Protein AF-A0A2E8L824-F1 (afdb_monomer_lite)

Sequence (181 aa):
MPVGLGAKRPRLTRRVSRRPQPTGRTGPGRCVSPRRFTRRSLDVGRTSCRLTPSHGRHGNGDVHGTSDRHDGLQMVHHRDVQGGNARAAVFGVSDGLVSNVALMLGIAGASTDGSLVRLAGVSGLLAGAISMAAGEWVSVRAQNELIERELEMERRSLAENSEAETRELAAIFRDCGLDPE

Foldseek 3Di:
DYDDDDDDDDDDDDDDDDDDDDDDDDDDDDDPDDDDDDDDDPDDDPDDDDDDDDDDDDDDDDDDDDDDPPPPPPPPPPPPPVVVVVVVVVVLVVCLVVVLVVVLVVVVVVDVDPVVSVVRSVVSSVVSVVVVVVVVVVVVVVVVVVVVVVVVVVVVCCVVDVPVVVVVVVVVVVVVPDDPD

Secondary structure (DSSP, 8-state):
-----------------PPPP-----------------------------------------------------------THHHHHHHHHHHHHHHHHHHHHHHHHHHHH---HHHHHHHHHHHHHHHHHHHHHHHHHHHHHHHHHHHHHHHHHHHHHHH-HHHHHHHHHHHHHHTT----

pLDDT: mean 71.8, std 22.43, range [34.28, 97.12]

Structure (mmCIF, N/CA/C/O backbone):
data_AF-A0A2E8L824-F1
#
_entry.id   AF-A0A2E8L824-F1
#
loop_
_atom_site.group_PDB
_atom_site.id
_atom_site.type_symbol
_atom_site.label_atom_id
_atom_site.label_alt_id
_atom_site.label_comp_id
_atom_site.label_asym_id
_atom_site.label_entity_id
_atom_site.label_seq_id
_atom_site.pdbx_PDB_ins_code
_atom_site.Cartn_x
_atom_site.Cartn_y
_atom_site.Cartn_z
_atom_site.occupancy
_atom_site.B_iso_or_equiv
_atom_site.auth_seq_id
_atom_site.auth_comp_id
_atom_site.auth_asym_id
_atom_site.auth_atom_id
_atom_site.pdbx_PDB_model_num
ATOM 1 N N . MET A 1 1 ? 44.640 45.282 44.582 1.00 34.56 1 MET A N 1
ATOM 2 C CA . MET A 1 1 ? 45.281 44.552 43.464 1.00 34.56 1 MET A CA 1
ATOM 3 C C . MET A 1 1 ? 44.858 43.084 43.565 1.00 34.56 1 MET A C 1
ATOM 5 O O . MET A 1 1 ? 44.864 42.606 44.689 1.00 34.56 1 MET A O 1
ATOM 9 N N . PRO A 1 2 ? 44.500 42.368 42.483 1.00 53.59 2 PRO A N 1
ATOM 10 C CA . PRO A 1 2 ? 43.280 42.533 41.676 1.00 53.59 2 PRO A CA 1
ATOM 11 C C . PRO A 1 2 ? 42.470 41.214 41.468 1.00 53.59 2 PRO A C 1
ATOM 13 O O . PRO A 1 2 ? 42.927 40.150 41.854 1.00 53.59 2 PRO A O 1
ATOM 16 N N . VAL A 1 3 ? 41.310 41.354 40.787 1.00 48.75 3 VAL A N 1
ATOM 17 C CA . VAL A 1 3 ? 40.515 40.400 39.947 1.00 48.75 3 VAL A CA 1
ATOM 18 C C . VAL A 1 3 ? 39.961 39.090 40.555 1.00 48.75 3 VAL A C 1
ATOM 20 O O . VAL A 1 3 ? 40.669 38.362 41.221 1.00 48.75 3 VAL A O 1
ATOM 23 N N . GLY A 1 4 ? 38.706 38.659 40.349 1.00 43.88 4 GLY A N 1
ATOM 24 C CA . 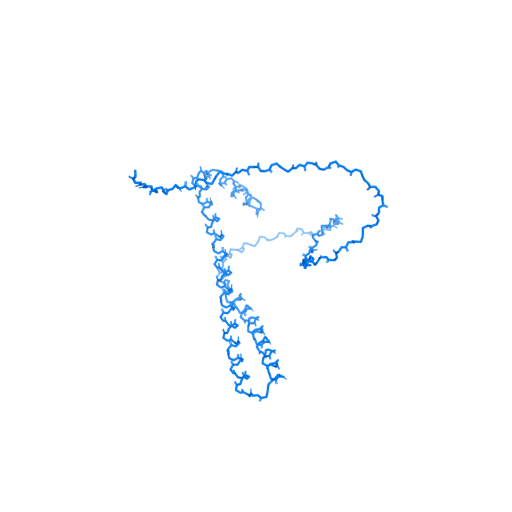GLY A 1 4 ? 37.660 39.021 39.375 1.00 43.88 4 GLY A CA 1
ATOM 25 C C . GLY A 1 4 ? 37.210 37.791 38.550 1.00 43.88 4 GLY A C 1
ATOM 26 O O . GLY A 1 4 ? 38.059 36.995 38.179 1.00 43.88 4 GLY A O 1
ATOM 27 N N . LEU A 1 5 ? 35.907 37.716 38.213 1.00 50.75 5 LEU A N 1
ATOM 28 C CA . LEU A 1 5 ? 35.133 36.707 37.429 1.00 50.75 5 LEU A CA 1
ATOM 29 C C . LEU A 1 5 ? 34.435 35.604 38.264 1.00 50.75 5 LEU A C 1
ATOM 31 O O . LEU A 1 5 ? 35.086 34.773 38.870 1.00 50.75 5 LEU A O 1
ATOM 35 N N . GLY A 1 6 ? 33.104 35.468 38.338 1.00 46.31 6 GLY A N 1
ATOM 36 C CA . GLY A 1 6 ? 32.001 36.128 37.631 1.00 46.31 6 GLY A CA 1
ATOM 37 C C . GLY A 1 6 ? 31.456 35.304 36.456 1.00 46.31 6 GLY A C 1
ATOM 38 O O . GLY A 1 6 ? 31.738 35.635 35.313 1.00 46.31 6 GLY A O 1
ATOM 39 N N . ALA A 1 7 ? 30.624 34.285 36.716 1.00 48.38 7 ALA A N 1
ATOM 40 C CA . ALA A 1 7 ? 29.827 33.602 35.685 1.00 48.38 7 ALA A CA 1
ATOM 41 C C . ALA A 1 7 ? 28.336 33.597 36.072 1.00 48.38 7 ALA A C 1
ATOM 43 O O . ALA A 1 7 ? 27.853 32.794 36.870 1.00 48.38 7 ALA A O 1
ATOM 44 N N . LYS A 1 8 ? 27.619 34.576 35.517 1.00 47.34 8 LYS A N 1
ATOM 45 C CA . LYS A 1 8 ? 26.203 34.892 35.728 1.00 47.34 8 LYS A CA 1
ATOM 46 C C . LYS A 1 8 ? 25.354 34.078 34.739 1.00 47.34 8 LYS A C 1
ATOM 48 O O . LYS A 1 8 ? 25.540 34.201 33.533 1.00 47.34 8 LYS A O 1
ATOM 53 N N . ARG A 1 9 ? 24.398 33.280 35.229 1.00 53.75 9 ARG A N 1
ATOM 54 C CA . ARG A 1 9 ? 23.392 32.587 34.396 1.00 53.75 9 ARG A CA 1
ATOM 55 C C . ARG A 1 9 ? 22.387 33.604 33.821 1.00 53.75 9 ARG A C 1
ATOM 57 O O . ARG A 1 9 ? 21.804 34.347 34.615 1.00 53.75 9 ARG A O 1
ATOM 64 N N . PRO A 1 10 ? 22.116 33.650 32.505 1.00 50.88 10 PRO A N 1
ATOM 65 C CA . PRO A 1 10 ? 21.076 34.526 31.979 1.00 50.88 10 PRO A CA 1
ATOM 66 C C . PRO A 1 10 ? 19.689 33.868 32.071 1.00 50.88 10 PRO A C 1
ATOM 68 O O . PRO A 1 10 ? 19.401 32.874 31.409 1.00 50.88 10 PRO A O 1
ATOM 71 N N . ARG A 1 11 ? 18.810 34.462 32.891 1.00 53.50 11 ARG A N 1
ATOM 72 C CA . ARG A 1 11 ? 17.350 34.291 32.820 1.00 53.50 11 ARG A CA 1
ATOM 73 C C . ARG A 1 11 ? 16.834 35.080 31.614 1.00 53.50 11 ARG A C 1
ATOM 75 O O . ARG A 1 11 ? 16.978 36.300 31.580 1.00 53.50 11 ARG A O 1
ATOM 82 N N . LEU A 1 12 ? 16.217 34.399 30.652 1.00 56.59 12 LEU A N 1
ATOM 83 C CA . LEU A 1 12 ? 15.549 35.026 29.513 1.00 56.59 12 LEU A CA 1
ATOM 84 C C . LEU A 1 12 ? 14.178 35.562 29.965 1.00 56.59 12 LEU A C 1
ATOM 86 O O . LEU A 1 12 ? 13.212 34.812 30.091 1.00 56.59 12 LEU A O 1
ATOM 90 N N . THR A 1 13 ? 14.085 36.861 30.245 1.00 54.34 13 THR A N 1
ATOM 91 C CA . THR A 1 13 ? 12.806 37.553 30.439 1.00 54.34 13 THR A CA 1
ATOM 92 C C . THR A 1 13 ? 12.290 38.036 29.083 1.00 54.34 13 THR A C 1
ATOM 94 O O . THR A 1 13 ? 12.941 38.784 28.355 1.00 54.34 13 THR A O 1
ATOM 97 N N . ARG A 1 14 ? 11.102 37.561 28.709 1.00 47.31 14 ARG A N 1
ATOM 98 C CA . ARG A 1 14 ? 10.435 37.850 27.437 1.00 47.31 14 ARG A CA 1
ATOM 99 C C . ARG A 1 14 ? 9.880 39.282 27.468 1.00 47.31 14 ARG A C 1
ATOM 101 O O . ARG A 1 14 ? 8.844 39.544 28.068 1.00 47.31 14 ARG A O 1
ATOM 108 N N . ARG A 1 15 ? 10.598 40.225 26.850 1.00 52.12 15 ARG A N 1
ATOM 109 C CA . ARG A 1 15 ? 10.203 41.638 26.707 1.00 52.12 15 ARG A CA 1
ATOM 110 C C . ARG A 1 15 ? 9.135 41.768 25.611 1.00 52.12 15 ARG A C 1
ATOM 112 O O . ARG A 1 15 ? 9.411 41.513 24.442 1.00 52.12 15 ARG A O 1
ATOM 119 N N . VAL A 1 16 ? 7.923 42.175 25.984 1.00 60.69 16 VAL A N 1
ATOM 120 C CA . VAL A 1 16 ? 6.844 42.541 25.051 1.00 60.69 16 VAL A CA 1
ATOM 121 C C . VAL A 1 16 ? 7.199 43.883 24.402 1.00 60.69 16 VAL A C 1
ATOM 123 O O . VAL A 1 16 ? 7.197 44.923 25.057 1.00 60.69 16 VAL A O 1
ATOM 126 N N . SER A 1 17 ? 7.550 43.858 23.116 1.00 50.62 17 SER A N 1
ATOM 127 C CA . SER A 1 17 ? 7.817 45.054 22.311 1.00 50.62 17 SER A CA 1
ATOM 128 C C . SER A 1 17 ? 6.503 45.588 21.733 1.00 50.62 17 SER A C 1
ATOM 130 O O . SER A 1 17 ? 5.901 44.974 20.854 1.00 50.62 17 SER A O 1
ATOM 132 N N . ARG A 1 18 ? 6.054 46.737 22.250 1.00 53.62 18 ARG A N 1
ATOM 133 C CA . ARG A 1 18 ? 5.015 47.575 21.637 1.00 53.62 18 ARG A CA 1
ATOM 134 C C . ARG A 1 18 ? 5.578 48.178 20.344 1.00 53.62 18 ARG A C 1
ATOM 136 O O . ARG A 1 18 ? 6.612 48.842 20.398 1.00 53.62 18 ARG A O 1
ATOM 143 N N . ARG A 1 19 ? 4.914 47.971 19.202 1.00 52.28 19 ARG A N 1
ATOM 144 C CA . ARG A 1 19 ? 5.202 48.713 17.960 1.00 52.28 19 ARG A CA 1
ATOM 145 C C . ARG A 1 19 ? 4.317 49.968 17.857 1.00 52.28 19 ARG A C 1
ATOM 147 O O . ARG A 1 19 ? 3.179 49.926 18.321 1.00 52.28 19 ARG A O 1
ATOM 154 N N . PRO A 1 20 ? 4.835 51.068 17.279 1.00 47.94 20 PRO A N 1
ATOM 155 C CA . PRO A 1 20 ? 4.151 52.357 17.196 1.00 47.94 20 PRO A CA 1
ATOM 156 C C . PRO A 1 20 ? 3.160 52.412 16.021 1.00 47.94 20 PRO A C 1
ATOM 158 O O . PRO A 1 20 ? 3.363 51.750 15.003 1.00 47.94 20 PRO A O 1
ATOM 161 N N . GLN A 1 21 ? 2.104 53.221 16.156 1.00 57.59 21 GLN A N 1
ATOM 162 C CA . GLN A 1 21 ? 1.203 53.571 15.052 1.00 57.59 21 GLN A CA 1
ATOM 163 C C . GLN A 1 21 ? 1.836 54.644 14.148 1.00 57.59 21 GLN A C 1
ATOM 165 O O . GLN A 1 21 ? 2.317 55.647 14.679 1.00 57.59 21 GLN A O 1
ATOM 170 N N . PRO A 1 22 ? 1.795 54.502 12.811 1.00 51.00 22 PRO A N 1
ATOM 171 C CA . PRO A 1 22 ? 2.109 55.591 11.898 1.00 51.00 22 PRO A CA 1
ATOM 172 C C . PRO A 1 22 ? 0.847 56.374 11.505 1.00 51.00 22 PRO A C 1
ATOM 174 O O . PRO A 1 22 ? -0.055 55.867 10.841 1.00 51.00 22 PRO A O 1
ATOM 177 N N . THR A 1 23 ? 0.817 57.642 11.903 1.00 53.28 23 THR A N 1
ATOM 178 C CA . THR A 1 23 ? -0.005 58.702 11.316 1.00 53.28 23 THR A CA 1
ATOM 179 C C . THR A 1 23 ? 0.616 59.136 9.981 1.00 53.28 23 THR A C 1
ATOM 181 O O . THR A 1 23 ? 1.824 59.342 9.899 1.00 53.28 23 THR A O 1
ATOM 184 N N . GLY A 1 24 ? -0.180 59.286 8.916 1.00 43.31 24 GLY A N 1
ATOM 185 C CA . GLY A 1 24 ? 0.341 59.803 7.644 1.00 43.31 24 GLY A CA 1
ATOM 186 C C . GLY A 1 24 ? -0.619 59.705 6.459 1.00 43.31 24 GLY A C 1
ATOM 187 O O . GLY A 1 24 ? -0.737 58.661 5.831 1.00 43.31 24 GLY A O 1
ATOM 188 N N . ARG A 1 25 ? -1.280 60.825 6.150 1.00 52.88 25 ARG A N 1
ATOM 189 C CA . ARG A 1 25 ? -1.996 61.134 4.897 1.00 52.88 25 ARG A CA 1
ATOM 190 C C . ARG A 1 25 ? -1.011 61.229 3.719 1.00 52.88 25 ARG A C 1
ATOM 192 O O . ARG A 1 25 ? -0.102 62.039 3.836 1.00 52.88 25 ARG A O 1
ATOM 199 N N . THR A 1 26 ? -1.288 60.581 2.577 1.00 47.06 26 THR A N 1
ATOM 200 C CA . THR A 1 26 ? -0.891 61.041 1.218 1.00 47.06 26 THR A CA 1
ATOM 201 C C . THR A 1 26 ? -1.554 60.223 0.083 1.00 47.06 26 THR A C 1
ATOM 203 O O . THR A 1 26 ? -1.344 59.024 -0.012 1.00 47.06 26 THR A O 1
ATOM 206 N N . GLY A 1 27 ? -2.318 60.914 -0.784 1.00 51.28 27 GLY A N 1
ATOM 207 C CA . GLY A 1 27 ? -2.376 60.805 -2.264 1.00 51.28 27 GLY A CA 1
ATOM 208 C C . GLY A 1 27 ? -2.787 59.501 -2.998 1.00 51.28 27 GLY A C 1
ATOM 209 O O . GLY A 1 27 ? -2.280 58.429 -2.686 1.00 51.28 27 GLY A O 1
ATOM 210 N N . PRO A 1 28 ? -3.603 59.572 -4.079 1.00 53.03 28 PRO A N 1
ATOM 211 C CA . PRO A 1 28 ? -3.907 58.426 -4.936 1.00 53.03 28 PRO A CA 1
ATOM 212 C C . PRO A 1 28 ? -2.817 58.268 -6.012 1.00 53.03 28 PRO A C 1
ATOM 214 O O . PRO A 1 28 ? -2.881 58.856 -7.089 1.00 53.03 28 PRO A O 1
ATOM 217 N N . GLY A 1 29 ? -1.783 57.488 -5.704 1.00 44.75 29 GLY A N 1
ATOM 218 C CA . GLY A 1 29 ? -0.695 57.144 -6.621 1.00 44.75 29 GLY A CA 1
ATOM 219 C C . GLY A 1 29 ? -0.661 55.641 -6.882 1.00 44.75 29 GLY A C 1
ATOM 220 O O . GLY A 1 29 ? -0.668 54.841 -5.955 1.00 44.75 29 GLY A O 1
ATOM 221 N N . ARG A 1 30 ? -0.655 55.264 -8.160 1.00 48.94 30 ARG A N 1
ATOM 222 C CA . ARG A 1 30 ? -0.672 53.889 -8.680 1.00 48.94 30 ARG A CA 1
ATOM 223 C C . ARG A 1 30 ? 0.416 53.018 -8.029 1.00 48.94 30 ARG A C 1
ATOM 225 O O . ARG A 1 30 ? 1.600 53.298 -8.183 1.00 48.94 30 ARG A O 1
ATOM 232 N N . CYS A 1 31 ? 0.019 51.922 -7.382 1.00 38.78 31 CYS A N 1
ATOM 233 C CA . CYS A 1 31 ? 0.945 50.891 -6.910 1.00 38.78 31 CYS A CA 1
ATOM 234 C C . CYS A 1 31 ? 1.174 49.838 -8.000 1.00 38.78 31 CYS A C 1
ATOM 236 O O . CYS A 1 31 ? 0.314 49.000 -8.269 1.00 38.78 31 CYS A O 1
ATOM 238 N N . VAL A 1 32 ? 2.366 49.869 -8.593 1.00 53.44 32 VAL A N 1
ATOM 239 C CA . VAL A 1 32 ? 2.970 48.731 -9.292 1.00 53.44 32 VAL A CA 1
ATOM 240 C C . VAL A 1 32 ? 3.373 47.713 -8.225 1.00 53.44 32 VAL A C 1
ATOM 242 O O . VAL A 1 32 ? 4.255 47.976 -7.410 1.00 53.44 32 VAL A O 1
ATOM 245 N N . SER A 1 33 ? 2.697 46.567 -8.182 1.00 47.34 33 SER A N 1
ATOM 246 C CA . SER A 1 33 ? 3.001 45.493 -7.238 1.00 47.34 33 SER A CA 1
ATOM 247 C C . SER A 1 33 ? 4.183 44.637 -7.731 1.00 47.34 33 SER A C 1
ATOM 249 O O . SER A 1 33 ? 4.186 44.170 -8.873 1.00 47.34 33 SER A O 1
ATOM 251 N N . PRO A 1 34 ? 5.200 44.392 -6.885 1.00 46.22 34 PRO A N 1
ATOM 252 C CA . PRO A 1 34 ? 6.291 43.482 -7.199 1.00 46.22 34 PRO A CA 1
ATOM 253 C C . PRO A 1 34 ? 5.794 42.032 -7.140 1.00 46.22 34 PRO A C 1
ATOM 255 O O . PRO A 1 34 ? 5.261 41.579 -6.126 1.00 46.22 34 PRO A O 1
ATOM 258 N N . ARG A 1 35 ? 5.992 41.293 -8.238 1.00 47.78 35 ARG A N 1
ATOM 259 C CA . ARG A 1 35 ? 5.744 39.849 -8.330 1.00 47.78 35 ARG A CA 1
ATOM 260 C C . ARG A 1 35 ? 6.536 39.126 -7.237 1.00 47.78 35 ARG A C 1
ATOM 262 O O . ARG A 1 35 ? 7.763 39.075 -7.291 1.00 47.78 35 ARG A O 1
ATOM 269 N N . ARG A 1 36 ? 5.835 38.539 -6.266 1.00 44.84 36 ARG A N 1
ATOM 270 C CA . ARG A 1 36 ? 6.398 37.568 -5.326 1.00 44.84 36 ARG A CA 1
ATOM 271 C C . ARG A 1 36 ? 5.589 36.279 -5.399 1.00 44.84 36 ARG A C 1
ATOM 273 O O . ARG A 1 36 ? 4.384 36.259 -5.186 1.00 44.84 36 ARG A O 1
ATOM 280 N N . PHE A 1 37 ? 6.323 35.241 -5.767 1.00 48.62 37 PHE A N 1
ATOM 281 C CA . PHE A 1 37 ? 5.961 33.845 -5.940 1.00 48.62 37 PHE A CA 1
ATOM 282 C C . PHE A 1 37 ? 5.325 33.300 -4.650 1.00 48.62 37 PHE A C 1
ATOM 284 O O . PHE A 1 37 ? 6.026 33.025 -3.677 1.00 48.62 37 PHE A O 1
ATOM 291 N N . THR A 1 38 ? 4.000 33.169 -4.614 1.00 48.44 38 THR A N 1
ATOM 292 C CA . THR A 1 38 ? 3.307 32.393 -3.583 1.00 48.44 38 THR A CA 1
ATOM 293 C C . THR A 1 38 ? 2.922 31.039 -4.161 1.00 48.44 38 THR A C 1
ATOM 295 O O . THR A 1 38 ? 2.362 30.930 -5.251 1.00 48.44 38 THR A O 1
ATOM 298 N N . ARG A 1 39 ? 3.308 29.998 -3.415 1.00 43.25 39 ARG A N 1
ATOM 299 C CA . ARG A 1 39 ? 2.959 28.589 -3.600 1.00 43.25 39 ARG A CA 1
ATOM 300 C C . ARG A 1 39 ? 1.516 28.439 -4.077 1.00 43.25 39 ARG A C 1
ATOM 302 O O . ARG A 1 39 ? 0.575 28.752 -3.353 1.00 43.25 39 ARG A O 1
ATOM 309 N N . ARG A 1 40 ? 1.375 27.905 -5.285 1.00 43.78 40 ARG A N 1
ATOM 310 C CA . ARG A 1 40 ? 0.126 27.388 -5.828 1.00 43.78 40 ARG A CA 1
ATOM 311 C C . ARG A 1 40 ? -0.200 26.089 -5.092 1.00 43.78 40 ARG A C 1
ATOM 313 O O . ARG A 1 40 ? 0.361 25.044 -5.404 1.00 43.78 40 ARG A O 1
ATOM 320 N N . SER A 1 41 ? -1.068 26.190 -4.092 1.00 41.19 41 SER A N 1
ATOM 321 C CA . SER A 1 41 ? -1.845 25.064 -3.582 1.00 41.19 41 SER A CA 1
ATOM 322 C C . SER A 1 41 ? -2.657 24.487 -4.741 1.00 41.19 41 SER A C 1
ATOM 324 O O . SER A 1 41 ? -3.474 25.192 -5.334 1.00 41.19 41 SER A O 1
ATOM 326 N N . LEU A 1 42 ? -2.397 23.233 -5.101 1.00 54.03 42 LEU A N 1
ATOM 327 C CA . LEU A 1 42 ? -3.308 22.446 -5.923 1.00 54.03 42 LEU A CA 1
ATOM 328 C C . LEU A 1 42 ? -4.304 21.790 -4.969 1.00 54.03 42 LEU A C 1
ATOM 330 O O . LEU A 1 42 ? -4.029 20.762 -4.362 1.00 54.03 42 LEU A O 1
ATOM 334 N N . ASP A 1 43 ? -5.422 22.488 -4.809 1.00 42.50 43 ASP A N 1
ATOM 335 C CA . ASP A 1 43 ? -6.676 22.013 -4.243 1.00 42.50 43 ASP A CA 1
ATOM 336 C C . ASP A 1 43 ? -7.389 21.216 -5.350 1.00 42.50 43 ASP A C 1
ATOM 338 O O . ASP A 1 43 ? -7.811 21.777 -6.366 1.00 42.50 43 ASP A O 1
ATOM 342 N N . VAL A 1 44 ? -7.414 19.890 -5.215 1.00 49.28 44 VAL A N 1
ATOM 343 C CA . VAL A 1 44 ? -8.124 18.963 -6.104 1.00 49.28 44 VAL A CA 1
ATOM 344 C C . VAL A 1 44 ? -9.025 18.112 -5.221 1.00 49.28 44 VAL A C 1
ATOM 346 O O . VAL A 1 44 ? -8.530 17.330 -4.416 1.00 49.28 44 VAL A O 1
ATOM 349 N N . GLY A 1 45 ? -10.343 18.239 -5.406 1.00 40.00 45 GLY A N 1
ATOM 350 C CA . GLY A 1 45 ? -11.285 17.189 -5.002 1.00 40.00 45 GLY A CA 1
ATOM 351 C C . GLY A 1 45 ? -12.433 17.577 -4.072 1.00 40.00 45 GLY A C 1
ATOM 352 O O . GLY A 1 45 ? -12.830 16.772 -3.240 1.00 40.00 45 GLY A O 1
ATOM 353 N N . ARG A 1 46 ? -13.022 18.769 -4.216 1.00 47.72 46 ARG A N 1
ATOM 354 C CA . ARG A 1 46 ? -14.324 19.104 -3.615 1.00 47.72 46 ARG A CA 1
ATOM 355 C C . ARG A 1 46 ? -15.467 18.532 -4.470 1.00 47.72 46 ARG A C 1
ATOM 357 O O . ARG A 1 46 ? -16.104 19.264 -5.226 1.00 47.72 46 ARG A O 1
ATOM 364 N N . THR A 1 47 ? -15.739 17.232 -4.375 1.00 48.28 47 THR A N 1
ATOM 365 C CA . THR A 1 47 ? -16.923 16.610 -4.997 1.00 48.28 47 THR A CA 1
ATOM 366 C C . THR A 1 47 ? -18.121 16.680 -4.051 1.00 48.28 47 THR A C 1
ATOM 368 O O . THR A 1 47 ? -18.314 15.869 -3.157 1.00 48.28 47 THR A O 1
ATOM 371 N N . SER A 1 48 ? -18.896 17.739 -4.275 1.00 46.12 48 SER A N 1
ATOM 372 C CA . SER A 1 48 ? -20.272 18.021 -3.858 1.00 46.12 48 SER A CA 1
ATOM 373 C C . SER A 1 48 ? -21.124 16.812 -3.427 1.00 46.12 48 SER A C 1
ATOM 375 O O . SER A 1 48 ? -21.620 16.070 -4.274 1.00 46.12 48 SER A O 1
ATOM 377 N N . CYS A 1 49 ? -21.463 16.744 -2.136 1.00 40.22 49 CYS A N 1
ATOM 378 C CA . CYS A 1 49 ? -22.724 16.158 -1.675 1.00 40.22 49 CYS A CA 1
ATOM 379 C C . CYS A 1 49 ? -23.876 16.924 -2.337 1.00 40.22 49 CYS A C 1
ATOM 381 O O . CYS A 1 49 ? -24.025 18.128 -2.122 1.00 40.22 49 CYS A O 1
ATOM 383 N N . ARG A 1 50 ? -24.663 16.259 -3.183 1.00 50.62 50 ARG A N 1
ATOM 384 C CA . ARG A 1 50 ? -25.870 16.835 -3.781 1.00 50.62 50 ARG A CA 1
ATOM 385 C C . ARG A 1 50 ? -27.066 16.033 -3.274 1.00 50.62 50 ARG A C 1
ATOM 387 O O . ARG A 1 50 ? -27.373 14.966 -3.785 1.00 50.62 50 ARG A O 1
ATOM 394 N N . LEU A 1 51 ? -27.679 16.552 -2.212 1.00 46.69 51 LEU A N 1
ATOM 395 C CA . LEU A 1 51 ? -28.993 16.151 -1.718 1.00 46.69 51 LEU A CA 1
ATOM 396 C C . LEU A 1 51 ? -30.052 16.572 -2.747 1.00 46.69 51 LEU A C 1
ATOM 398 O O . LEU A 1 51 ? -30.150 17.753 -3.081 1.00 46.69 51 LEU A O 1
ATOM 402 N N . THR A 1 52 ? -30.854 15.625 -3.223 1.00 46.00 52 THR A N 1
ATOM 403 C CA . THR A 1 52 ? -32.103 15.889 -3.952 1.00 46.00 52 THR A CA 1
ATOM 404 C C . THR A 1 52 ? -33.231 15.096 -3.297 1.00 46.00 52 THR A C 1
ATOM 406 O O . THR A 1 52 ? -33.194 13.867 -3.358 1.00 46.00 52 THR A O 1
ATOM 409 N N . PRO A 1 53 ? -34.239 15.743 -2.687 1.00 46.50 53 PRO A N 1
ATOM 410 C CA . PRO A 1 53 ? -35.460 15.069 -2.279 1.00 46.50 53 PRO A CA 1
ATOM 411 C C . PRO A 1 53 ? -36.504 15.194 -3.397 1.00 46.50 53 PRO A C 1
ATOM 413 O O . PRO A 1 53 ? -36.808 16.298 -3.848 1.00 46.50 53 PRO A O 1
ATOM 416 N N . SER A 1 54 ? -37.098 14.082 -3.828 1.00 47.12 54 SER A N 1
ATOM 417 C CA . SER A 1 54 ? -38.343 14.118 -4.602 1.00 47.12 54 SER A CA 1
ATOM 418 C C . SER A 1 54 ? -39.295 13.023 -4.132 1.00 47.12 54 SER A C 1
ATOM 420 O O . SER A 1 54 ? -39.050 11.834 -4.320 1.00 47.12 54 SER A O 1
ATOM 422 N N . HIS A 1 55 ? -40.374 13.471 -3.496 1.00 45.81 55 HIS A N 1
ATOM 423 C CA . HIS A 1 55 ? -41.554 12.711 -3.109 1.00 45.81 55 HIS A CA 1
ATOM 424 C C . HIS A 1 55 ? -42.273 12.056 -4.304 1.00 45.81 55 HIS A C 1
ATOM 426 O O . HIS A 1 55 ? -42.522 12.716 -5.310 1.00 45.81 55 HIS A O 1
ATOM 432 N N . GLY A 1 56 ? -42.757 10.826 -4.085 1.00 34.41 56 GLY A N 1
ATOM 433 C CA . GLY A 1 56 ? -44.111 10.412 -4.471 1.00 34.41 56 GLY A CA 1
ATOM 434 C C . GLY A 1 56 ? -44.267 9.509 -5.699 1.00 34.41 56 GLY A C 1
ATOM 435 O O . GLY A 1 56 ? -44.317 10.001 -6.822 1.00 34.41 56 GLY A O 1
ATOM 436 N N . ARG A 1 57 ? -44.567 8.220 -5.466 1.00 40.12 57 ARG A N 1
ATOM 437 C CA . ARG A 1 57 ? -45.785 7.591 -6.018 1.00 40.12 57 ARG A CA 1
ATOM 438 C C . ARG A 1 57 ? -46.116 6.233 -5.388 1.00 40.12 57 ARG A C 1
ATOM 440 O O . ARG A 1 57 ? -45.281 5.344 -5.304 1.00 40.12 57 ARG A O 1
ATOM 447 N N . HIS A 1 58 ? -47.388 6.133 -5.009 1.00 38.09 58 HIS A N 1
ATOM 448 C CA . HIS A 1 58 ? -48.160 4.941 -4.670 1.00 38.09 58 HIS A CA 1
ATOM 449 C C . HIS A 1 58 ? -48.084 3.842 -5.743 1.00 38.09 58 HIS A C 1
ATOM 451 O O . HIS A 1 58 ? -48.198 4.137 -6.934 1.00 38.09 58 HIS A O 1
ATOM 457 N N . GLY A 1 59 ? -48.051 2.586 -5.293 1.00 34.28 59 GLY A N 1
ATOM 458 C CA . GLY A 1 59 ? -48.314 1.389 -6.091 1.00 34.28 59 GLY A CA 1
ATOM 459 C C . GLY A 1 59 ? -48.612 0.200 -5.177 1.00 34.28 59 GLY A C 1
ATOM 460 O O . GLY A 1 59 ? -47.719 -0.307 -4.517 1.00 34.28 59 GLY A O 1
ATOM 461 N N . ASN A 1 60 ? -49.891 -0.153 -5.107 1.00 37.53 60 ASN A N 1
ATOM 462 C CA . ASN A 1 60 ? -50.513 -1.240 -4.350 1.00 37.53 60 ASN A CA 1
ATOM 463 C C . ASN A 1 60 ? -50.096 -2.621 -4.902 1.00 37.53 60 ASN A C 1
ATOM 465 O O . ASN A 1 60 ? -49.956 -2.743 -6.119 1.00 37.53 60 ASN A O 1
ATOM 469 N N . GLY A 1 61 ? -49.959 -3.645 -4.054 1.00 35.19 61 GLY A N 1
ATOM 470 C CA . GLY A 1 61 ? -49.691 -5.014 -4.513 1.00 35.19 61 GLY A CA 1
ATOM 471 C C . GLY A 1 61 ? -49.320 -5.999 -3.404 1.00 35.19 61 GLY A C 1
ATOM 472 O O . GLY A 1 61 ? -48.150 -6.174 -3.096 1.00 35.19 61 GLY A O 1
ATOM 473 N N . ASP A 1 62 ? -50.357 -6.629 -2.857 1.00 40.03 62 ASP A N 1
ATOM 474 C CA . ASP A 1 62 ? -50.437 -8.038 -2.457 1.00 40.03 62 ASP A CA 1
ATOM 475 C C . ASP A 1 62 ? -49.589 -8.571 -1.290 1.00 40.03 62 ASP A C 1
ATOM 477 O O . ASP A 1 62 ? -48.429 -8.966 -1.388 1.00 40.03 62 ASP A O 1
ATOM 481 N N . VAL A 1 63 ? -50.308 -8.706 -0.175 1.00 44.84 63 VAL A N 1
ATOM 482 C CA . VAL A 1 63 ? -50.034 -9.602 0.943 1.00 44.84 63 VAL A CA 1
ATOM 483 C C . VAL A 1 63 ? -50.150 -11.052 0.461 1.00 44.84 63 VAL A C 1
ATOM 485 O O . VAL A 1 63 ? -51.239 -11.521 0.128 1.00 44.84 63 VAL A O 1
ATOM 488 N N . HIS A 1 64 ? -49.040 -11.786 0.496 1.00 41.75 64 HIS A N 1
ATOM 489 C CA . HIS A 1 64 ? -49.05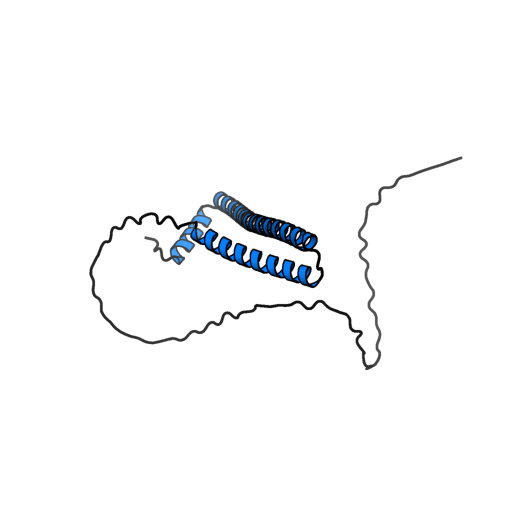5 -13.243 0.584 1.00 41.75 64 HIS A CA 1
ATOM 490 C C . HIS A 1 64 ? -48.130 -13.669 1.717 1.00 41.75 64 HIS A C 1
ATOM 492 O O . HIS A 1 64 ? -46.912 -13.510 1.653 1.00 41.75 64 HIS A O 1
ATOM 498 N N . GLY A 1 65 ? -48.741 -14.169 2.788 1.00 40.56 65 GLY A N 1
ATOM 499 C CA . GLY A 1 65 ? -48.026 -14.843 3.850 1.00 40.56 65 GLY A CA 1
ATOM 500 C C . GLY A 1 65 ? -47.632 -16.240 3.402 1.00 40.56 65 GLY A C 1
ATOM 501 O O . GLY A 1 65 ? -48.485 -17.010 2.978 1.00 40.56 65 GLY A O 1
ATOM 502 N N . THR A 1 66 ? -46.368 -16.584 3.602 1.00 41.69 66 THR A N 1
ATOM 503 C CA . THR A 1 66 ? -45.966 -17.930 4.000 1.00 41.69 66 THR A CA 1
ATOM 504 C C . THR A 1 66 ? -44.802 -17.788 4.960 1.00 41.69 66 THR A C 1
ATOM 506 O O . THR A 1 66 ? -43.743 -17.264 4.624 1.00 41.69 66 THR A O 1
ATOM 509 N N . SER A 1 67 ? -45.065 -18.222 6.187 1.00 53.97 67 SER A N 1
ATOM 510 C CA . SER A 1 67 ? -44.068 -18.548 7.188 1.00 53.97 67 SER A CA 1
ATOM 511 C C . SER A 1 67 ? -43.102 -19.557 6.576 1.00 53.97 67 SER A C 1
ATOM 513 O O . SER A 1 67 ? -43.517 -20.665 6.250 1.00 53.97 67 SER A O 1
ATOM 515 N N . ASP A 1 68 ? -41.842 -19.168 6.417 1.00 41.44 68 ASP A N 1
ATOM 516 C CA . ASP A 1 68 ? -40.766 -20.128 6.224 1.00 41.44 68 ASP A CA 1
ATOM 517 C C . ASP A 1 68 ? -39.674 -19.812 7.242 1.00 41.44 68 ASP A C 1
ATOM 519 O O . ASP A 1 68 ? -38.903 -18.856 7.121 1.00 41.44 68 ASP A O 1
ATOM 523 N N . ARG A 1 69 ? -39.703 -20.575 8.337 1.00 51.66 69 ARG A N 1
ATOM 524 C CA . ARG A 1 69 ? -38.638 -20.604 9.335 1.00 51.66 69 ARG A CA 1
ATOM 525 C C . ARG A 1 69 ? -37.448 -21.309 8.702 1.00 51.66 69 ARG A C 1
ATOM 527 O O . ARG A 1 69 ? -37.278 -22.515 8.849 1.00 51.66 69 ARG A O 1
ATOM 534 N N . HIS A 1 70 ? -36.598 -20.542 8.037 1.00 46.97 70 HIS A N 1
ATOM 535 C CA . HIS A 1 70 ? -35.230 -20.973 7.814 1.00 46.97 70 HIS A CA 1
ATOM 536 C C . HIS A 1 70 ? -34.434 -20.754 9.105 1.00 46.97 70 HIS A C 1
ATOM 538 O O . HIS A 1 70 ? -33.795 -19.720 9.293 1.00 46.97 70 HIS A O 1
ATOM 544 N N . ASP A 1 71 ? -34.458 -21.769 9.975 1.00 48.38 71 ASP A N 1
ATOM 545 C CA . ASP A 1 71 ? -33.403 -22.039 10.958 1.00 48.38 71 ASP A CA 1
ATOM 546 C C . ASP A 1 71 ? -32.114 -22.387 10.197 1.00 48.38 71 ASP A C 1
ATOM 548 O O . ASP A 1 71 ? -31.685 -23.535 10.079 1.00 48.38 71 ASP A O 1
ATOM 552 N N . GLY A 1 72 ? -31.514 -21.368 9.592 1.00 42.62 72 GLY A N 1
ATOM 553 C CA . GLY A 1 72 ? -30.171 -21.423 9.055 1.00 42.62 72 GLY A CA 1
ATOM 554 C C . GLY A 1 72 ? -29.224 -20.942 10.133 1.00 42.62 72 GLY A C 1
ATOM 555 O O . GLY A 1 72 ? -29.005 -19.740 10.256 1.00 42.62 72 GLY A O 1
ATOM 556 N N . LEU A 1 73 ? -28.649 -21.873 10.898 1.00 58.59 73 LEU A N 1
ATOM 557 C CA . LEU A 1 73 ? -27.383 -21.651 11.594 1.00 58.59 73 LEU A CA 1
ATOM 558 C C . LEU A 1 73 ? -26.433 -21.000 10.589 1.00 58.59 73 LEU A C 1
ATOM 560 O O . LEU A 1 73 ? -25.975 -21.647 9.644 1.00 58.59 73 LEU A O 1
ATOM 564 N N . GLN A 1 74 ? -26.236 -19.692 10.744 1.00 56.00 74 GLN A N 1
ATOM 565 C CA . GLN A 1 74 ? -25.469 -18.873 9.827 1.00 56.00 74 GLN A CA 1
ATOM 566 C C . GLN A 1 74 ? -24.028 -19.374 9.907 1.00 56.00 74 GLN A C 1
ATOM 568 O O . GLN A 1 74 ? -23.294 -19.092 10.853 1.00 56.00 74 GLN A O 1
ATOM 573 N N . MET A 1 75 ? -23.670 -20.222 8.944 1.00 54.38 75 MET A N 1
ATOM 574 C CA . MET A 1 75 ? -22.325 -20.730 8.747 1.00 54.38 75 MET A CA 1
ATOM 575 C C . MET A 1 75 ? -21.386 -19.526 8.776 1.00 54.38 75 MET A C 1
ATOM 577 O O . MET A 1 75 ? -21.587 -18.574 8.020 1.00 54.38 75 MET A O 1
ATOM 581 N N . VAL A 1 76 ? -20.399 -19.556 9.673 1.00 59.41 76 VAL A N 1
ATOM 582 C CA . VAL A 1 76 ? -19.344 -18.546 9.771 1.00 59.41 76 VAL A CA 1
ATOM 583 C C . VAL A 1 76 ? -18.695 -18.444 8.398 1.00 59.41 76 VAL A C 1
ATOM 585 O O . VAL A 1 76 ? -17.878 -19.278 8.011 1.00 59.41 76 VAL A O 1
ATOM 588 N N . HIS A 1 77 ? -19.110 -17.445 7.624 1.00 57.41 77 HIS A N 1
ATOM 589 C CA . HIS A 1 77 ? -18.523 -17.160 6.333 1.00 57.41 77 HIS A CA 1
ATOM 590 C C . HIS A 1 77 ? -17.132 -16.622 6.650 1.00 57.41 77 HIS A C 1
ATOM 592 O O . HIS A 1 77 ? -16.975 -15.445 6.979 1.00 57.41 77 HIS A O 1
ATOM 598 N N . HIS A 1 78 ? -16.123 -17.497 6.629 1.00 53.81 78 HIS A N 1
ATOM 599 C CA . HIS A 1 78 ? -14.730 -17.081 6.644 1.00 53.81 78 HIS A CA 1
ATOM 600 C C . HIS A 1 78 ? -14.551 -16.150 5.448 1.00 53.81 78 HIS A C 1
ATOM 602 O O . HIS A 1 78 ? -14.471 -16.571 4.297 1.00 53.81 78 HIS A O 1
ATOM 608 N N . ARG A 1 79 ? -14.625 -14.847 5.721 1.00 59.62 79 ARG A N 1
ATOM 609 C CA . ARG A 1 79 ? -14.383 -13.793 4.751 1.00 59.62 79 ARG A CA 1
ATOM 610 C C . ARG A 1 79 ? -12.953 -14.017 4.299 1.00 59.62 79 ARG A C 1
ATOM 612 O O . ARG A 1 79 ? -12.042 -13.909 5.115 1.00 59.62 79 ARG A O 1
ATOM 619 N N . ASP A 1 80 ? -12.792 -14.424 3.047 1.00 55.09 80 ASP A N 1
ATOM 620 C CA . ASP A 1 80 ? -11.503 -14.766 2.466 1.00 55.09 80 ASP A CA 1
ATOM 621 C C . ASP A 1 80 ? -10.592 -13.536 2.562 1.00 55.09 80 ASP A C 1
ATOM 623 O O . ASP A 1 80 ? -10.634 -12.617 1.740 1.00 55.09 80 ASP A O 1
ATOM 627 N N . VAL A 1 81 ? -9.800 -13.477 3.633 1.00 57.69 81 VAL A N 1
ATOM 628 C CA . VAL A 1 81 ? -8.836 -12.407 3.931 1.00 57.69 81 VAL A CA 1
ATOM 629 C C . VAL A 1 81 ? -7.782 -12.278 2.824 1.00 57.69 81 VAL A C 1
ATOM 631 O O . VAL A 1 81 ? -7.086 -11.272 2.731 1.00 57.69 81 VAL A O 1
ATOM 634 N N . GLN A 1 82 ? -7.727 -13.245 1.906 1.00 58.06 82 GLN A N 1
ATOM 635 C CA . GLN A 1 82 ? -6.912 -13.209 0.697 1.00 58.06 82 GLN A CA 1
ATOM 636 C C . GLN A 1 82 ? -7.414 -12.201 -0.350 1.00 58.06 82 GLN A C 1
ATOM 638 O O . GLN A 1 82 ? -6.606 -11.671 -1.114 1.00 58.06 82 GLN A O 1
ATOM 643 N N . GLY A 1 83 ? -8.713 -11.874 -0.382 1.00 62.78 83 GLY A N 1
ATOM 644 C CA . GLY A 1 83 ? -9.290 -11.015 -1.425 1.00 62.78 83 GLY A CA 1
ATOM 645 C C . GLY A 1 83 ? -8.780 -9.566 -1.409 1.00 62.78 83 GLY A C 1
ATOM 646 O O . GLY A 1 83 ? -8.659 -8.940 -2.465 1.00 62.78 83 GLY A O 1
ATOM 647 N N . GLY A 1 84 ? -8.444 -9.038 -0.226 1.00 71.25 84 GLY A N 1
ATOM 648 C CA . GLY A 1 84 ? -7.846 -7.705 -0.074 1.00 71.25 84 GLY A CA 1
ATOM 649 C C . GLY A 1 84 ? -6.381 -7.673 -0.514 1.00 71.25 84 GLY A C 1
ATOM 650 O O . GLY A 1 84 ? -5.980 -6.810 -1.297 1.00 71.25 84 GLY A O 1
ATOM 651 N N . ASN A 1 85 ? -5.610 -8.678 -0.092 1.00 76.75 85 ASN A N 1
ATOM 652 C CA . ASN A 1 85 ? -4.175 -8.766 -0.363 1.00 76.75 85 ASN A CA 1
ATOM 653 C C . ASN A 1 85 ? -3.883 -9.045 -1.840 1.00 76.75 85 ASN A C 1
ATOM 655 O O . ASN A 1 85 ? -2.934 -8.493 -2.387 1.00 76.75 85 ASN A O 1
ATOM 659 N N . ALA A 1 86 ? -4.714 -9.847 -2.513 1.00 81.19 86 ALA A N 1
ATOM 660 C CA . ALA A 1 86 ? -4.540 -10.143 -3.933 1.00 81.19 86 ALA A CA 1
ATOM 661 C C . ALA A 1 86 ? -4.692 -8.889 -4.808 1.00 81.19 86 ALA A C 1
ATOM 663 O O . ALA A 1 86 ? -3.881 -8.654 -5.701 1.00 81.19 86 ALA A O 1
ATOM 664 N N . ARG A 1 87 ? -5.693 -8.040 -4.533 1.00 83.88 87 ARG A N 1
ATOM 665 C CA . ARG A 1 87 ? -5.875 -6.777 -5.268 1.00 83.88 87 ARG A CA 1
ATOM 666 C C . ARG A 1 87 ? -4.729 -5.805 -5.004 1.00 83.88 87 ARG A C 1
ATOM 668 O O . ARG A 1 87 ? -4.187 -5.255 -5.958 1.00 83.88 87 ARG A O 1
ATOM 675 N N . ALA A 1 88 ? -4.337 -5.635 -3.740 1.00 85.50 88 ALA A N 1
ATOM 676 C CA . ALA A 1 88 ? -3.205 -4.786 -3.371 1.00 85.50 88 ALA A CA 1
ATOM 677 C C . ALA A 1 88 ? -1.896 -5.261 -4.028 1.00 85.50 88 ALA A C 1
ATOM 679 O O . ALA A 1 88 ? -1.153 -4.451 -4.578 1.00 85.50 88 ALA A O 1
ATOM 680 N N . ALA A 1 89 ? -1.658 -6.575 -4.064 1.00 86.31 89 ALA A N 1
ATOM 681 C CA . ALA A 1 89 ? -0.490 -7.167 -4.705 1.00 86.31 89 ALA A CA 1
ATOM 682 C C . ALA A 1 89 ? -0.476 -6.939 -6.223 1.00 86.31 89 ALA A C 1
ATOM 684 O O . ALA A 1 89 ? 0.551 -6.542 -6.765 1.00 86.31 89 ALA A O 1
ATOM 685 N N . VAL A 1 90 ? -1.603 -7.139 -6.916 1.00 90.19 90 VAL A N 1
ATOM 686 C CA . VAL A 1 90 ? -1.687 -6.908 -8.369 1.00 90.19 90 VAL A CA 1
ATOM 687 C C . VAL A 1 90 ? -1.429 -5.440 -8.705 1.00 90.19 90 VAL A C 1
ATOM 689 O O . VAL A 1 90 ? -0.624 -5.155 -9.593 1.00 90.19 90 VAL A O 1
ATOM 692 N N . PHE A 1 91 ? -2.050 -4.508 -7.976 1.00 86.62 91 PHE A N 1
ATOM 693 C CA . PHE A 1 91 ? -1.803 -3.083 -8.190 1.00 86.62 91 PHE A CA 1
ATOM 694 C C . PHE A 1 91 ? -0.350 -2.704 -7.879 1.00 86.62 91 PHE A C 1
ATOM 696 O O . PHE A 1 91 ? 0.270 -2.018 -8.690 1.00 86.62 91 PHE A O 1
ATOM 703 N N . GLY A 1 92 ? 0.234 -3.225 -6.796 1.00 88.94 92 GLY A N 1
ATOM 704 C CA . GLY A 1 92 ? 1.641 -2.997 -6.451 1.00 88.94 92 GLY A CA 1
ATOM 705 C C . GLY A 1 92 ? 2.621 -3.537 -7.497 1.00 88.94 92 GLY A C 1
ATOM 706 O O . GLY A 1 92 ? 3.554 -2.840 -7.887 1.00 88.94 92 GLY A O 1
ATOM 707 N N . VAL A 1 93 ? 2.382 -4.743 -8.023 1.00 90.50 93 VAL A N 1
ATOM 708 C CA . VAL A 1 93 ? 3.194 -5.322 -9.108 1.00 90.50 93 VAL A CA 1
ATOM 709 C C . VAL A 1 93 ? 3.068 -4.492 -10.383 1.00 90.50 93 VAL A C 1
ATOM 711 O O . VAL A 1 93 ? 4.076 -4.233 -11.039 1.00 90.50 93 VAL A O 1
ATOM 714 N N . SER A 1 94 ? 1.855 -4.054 -10.729 1.00 93.12 94 SER A N 1
ATOM 715 C CA . SER A 1 94 ? 1.629 -3.250 -11.933 1.00 93.12 94 SER A CA 1
ATOM 716 C C . SER A 1 94 ? 2.319 -1.886 -11.861 1.00 93.12 94 SER A C 1
ATOM 718 O O . SER A 1 94 ? 3.011 -1.505 -12.804 1.00 93.12 94 SER A O 1
ATOM 720 N N . ASP A 1 95 ? 2.215 -1.192 -10.728 1.00 90.69 95 ASP A N 1
ATOM 721 C CA . ASP A 1 95 ? 2.856 0.105 -10.515 1.00 90.69 95 ASP A CA 1
ATOM 722 C C . ASP A 1 95 ? 4.388 -0.035 -10.458 1.00 90.69 95 ASP A C 1
ATOM 724 O O . ASP A 1 95 ? 5.112 0.705 -11.127 1.00 90.69 95 ASP A O 1
ATOM 728 N N . GLY A 1 96 ? 4.892 -1.068 -9.772 1.00 91.19 96 GLY A N 1
ATOM 729 C CA . GLY A 1 96 ? 6.322 -1.367 -9.690 1.00 91.19 96 GLY A CA 1
ATOM 730 C C . GLY A 1 96 ? 6.961 -1.710 -11.041 1.00 91.19 96 GLY A C 1
ATOM 731 O O . GLY A 1 96 ? 8.046 -1.212 -11.352 1.00 91.19 96 GLY A O 1
ATOM 732 N N . LEU A 1 97 ? 6.292 -2.514 -11.878 1.00 93.38 97 LEU A N 1
ATOM 733 C CA . LEU A 1 97 ? 6.770 -2.847 -13.226 1.00 93.38 97 LEU A CA 1
ATOM 734 C C . LEU A 1 97 ? 6.777 -1.626 -14.141 1.00 93.38 97 LEU A C 1
ATOM 736 O O . LEU A 1 97 ? 7.791 -1.359 -14.784 1.00 93.38 97 LEU A O 1
ATOM 740 N N . VAL A 1 98 ? 5.670 -0.880 -14.196 1.00 94.50 98 VAL A N 1
ATOM 741 C CA . VAL A 1 98 ? 5.555 0.298 -15.068 1.00 94.50 98 VAL A CA 1
ATOM 742 C C . VAL A 1 98 ? 6.581 1.356 -14.672 1.00 94.50 98 VAL A C 1
ATOM 744 O O . VAL A 1 98 ? 7.300 1.860 -15.535 1.00 94.50 98 VAL A O 1
ATOM 747 N N . SER A 1 99 ? 6.709 1.641 -13.374 1.00 93.62 99 SER A N 1
ATOM 748 C CA . SER A 1 99 ? 7.684 2.599 -12.851 1.00 93.62 99 SER A CA 1
ATOM 749 C C . SER A 1 99 ? 9.126 2.189 -13.173 1.00 93.62 99 SER A C 1
ATOM 751 O O . SER A 1 99 ? 9.901 2.991 -13.700 1.00 93.62 99 SER A O 1
ATOM 753 N N . ASN A 1 100 ? 9.487 0.919 -12.957 1.00 95.25 100 ASN A N 1
ATOM 754 C CA . ASN A 1 100 ? 10.846 0.453 -13.227 1.00 95.25 100 ASN A CA 1
ATOM 755 C C . ASN A 1 100 ? 11.181 0.394 -14.728 1.00 95.25 100 ASN A C 1
ATOM 757 O O . ASN A 1 100 ? 12.294 0.740 -15.123 1.00 95.25 100 ASN A O 1
ATOM 761 N N . VAL A 1 101 ? 10.231 -0.001 -15.584 1.00 95.44 101 VAL A N 1
ATOM 762 C CA . VAL A 1 101 ? 10.420 0.014 -17.045 1.00 95.44 101 VAL A CA 1
ATOM 763 C C . VAL A 1 101 ? 10.571 1.446 -17.555 1.00 95.44 101 VAL A C 1
ATOM 765 O O . VAL A 1 101 ? 11.460 1.707 -18.364 1.00 95.44 101 VAL A O 1
ATOM 768 N N . ALA A 1 102 ? 9.767 2.389 -17.055 1.00 95.38 102 ALA A N 1
ATOM 769 C CA . ALA A 1 102 ? 9.889 3.802 -17.407 1.00 95.38 102 ALA A CA 1
ATOM 770 C C . ALA A 1 102 ? 11.254 4.378 -16.989 1.00 95.38 102 ALA A C 1
ATOM 772 O O . ALA A 1 102 ? 11.893 5.086 -17.770 1.00 95.38 102 ALA A O 1
ATOM 773 N N . LEU A 1 103 ? 11.735 4.021 -15.792 1.00 94.94 103 LEU A N 1
ATOM 774 C CA . LEU A 1 103 ? 13.069 4.382 -15.315 1.00 94.94 103 LEU A CA 1
ATOM 775 C C . LEU A 1 103 ? 14.167 3.817 -16.227 1.00 94.94 103 LEU A C 1
ATOM 777 O O . LEU A 1 103 ? 15.028 4.566 -16.689 1.00 94.94 103 LEU A O 1
ATOM 781 N N . MET A 1 104 ? 14.132 2.511 -16.512 1.00 94.44 104 MET A N 1
ATOM 782 C CA . MET A 1 104 ? 15.107 1.862 -17.392 1.00 94.44 104 MET A CA 1
ATOM 783 C C . MET A 1 104 ? 15.106 2.480 -18.794 1.00 94.44 104 MET A C 1
ATOM 785 O O . MET A 1 104 ? 16.179 2.716 -19.341 1.00 94.44 104 MET A O 1
ATOM 789 N N . LEU A 1 105 ? 13.932 2.790 -19.354 1.00 94.44 105 LEU A N 1
ATOM 790 C CA . LEU A 1 105 ? 13.805 3.442 -20.658 1.00 94.44 105 LEU A CA 1
ATOM 791 C C . LEU A 1 105 ? 14.431 4.844 -20.656 1.00 94.44 105 LEU A C 1
ATOM 793 O O . LEU A 1 105 ? 15.134 5.200 -21.600 1.00 94.44 105 LEU A O 1
ATOM 797 N N . GLY A 1 106 ? 14.232 5.619 -19.585 1.00 94.62 106 GLY A N 1
ATOM 798 C CA . GLY A 1 106 ? 14.861 6.931 -19.424 1.00 94.62 106 GLY A CA 1
ATOM 799 C C . GLY A 1 106 ? 16.389 6.851 -19.369 1.00 94.62 106 GLY A C 1
ATOM 800 O O . GLY A 1 106 ? 17.076 7.630 -20.027 1.00 94.62 106 GLY A O 1
ATOM 801 N N . ILE A 1 107 ? 16.929 5.875 -18.636 1.00 94.88 107 ILE A N 1
ATOM 802 C CA . ILE A 1 107 ? 18.381 5.673 -18.516 1.00 94.88 107 ILE A CA 1
ATOM 803 C C . ILE A 1 107 ? 18.975 5.141 -19.822 1.00 94.88 107 ILE A C 1
ATOM 805 O O . ILE A 1 107 ? 20.023 5.619 -20.248 1.00 94.88 107 ILE A O 1
ATOM 809 N N . ALA A 1 108 ? 18.294 4.210 -20.491 1.00 93.56 108 ALA A N 1
ATOM 810 C CA . ALA A 1 108 ? 18.705 3.686 -21.791 1.00 93.56 108 ALA A CA 1
ATOM 811 C C . ALA A 1 108 ? 18.673 4.759 -22.894 1.00 93.56 108 ALA A C 1
ATOM 813 O O . ALA A 1 108 ? 19.493 4.731 -23.806 1.00 93.56 108 ALA A O 1
ATOM 814 N N . GLY A 1 109 ? 17.762 5.734 -22.803 1.00 93.38 109 GLY A N 1
ATOM 815 C CA . GLY A 1 109 ? 17.753 6.899 -23.691 1.00 93.38 109 GLY A CA 1
ATOM 816 C C . GLY A 1 109 ? 18.908 7.878 -23.439 1.00 93.38 109 GLY A C 1
ATOM 817 O O . GLY A 1 109 ? 19.284 8.618 -24.344 1.00 93.38 109 GLY A O 1
ATOM 818 N N . ALA A 1 110 ? 19.480 7.881 -22.231 1.00 92.12 110 ALA A N 1
ATOM 819 C CA . ALA A 1 110 ? 20.567 8.776 -21.834 1.00 92.12 110 ALA A CA 1
ATOM 820 C C . ALA A 1 110 ? 21.970 8.146 -21.944 1.00 92.12 110 ALA A C 1
ATOM 822 O O . ALA A 1 110 ? 22.955 8.878 -22.024 1.00 92.12 110 ALA A O 1
ATOM 823 N N . SER A 1 111 ? 22.084 6.814 -21.929 1.00 89.62 111 SER A N 1
ATOM 824 C CA . SER A 1 111 ? 23.360 6.091 -21.952 1.00 89.62 111 SER A CA 1
ATOM 825 C C . SER A 1 111 ? 23.272 4.793 -22.752 1.00 89.62 111 SER A C 1
ATOM 827 O O . SER A 1 111 ? 22.300 4.049 -22.647 1.00 89.62 111 SER A O 1
ATOM 829 N N . THR A 1 112 ? 24.334 4.479 -23.498 1.00 87.75 112 THR A N 1
ATOM 830 C CA . THR A 1 112 ? 24.482 3.220 -24.246 1.00 87.75 112 THR A CA 1
ATOM 831 C C . THR A 1 112 ? 25.160 2.109 -23.436 1.00 87.75 112 THR A C 1
ATOM 833 O O . THR A 1 112 ? 25.312 0.996 -23.938 1.00 87.75 112 THR A O 1
ATOM 836 N N . ASP A 1 113 ? 25.598 2.382 -22.201 1.00 93.12 113 ASP A N 1
ATOM 837 C CA . ASP A 1 113 ? 26.227 1.373 -21.344 1.00 93.12 113 ASP A CA 1
ATOM 838 C C . ASP A 1 113 ? 25.177 0.457 -20.690 1.00 93.12 113 ASP A C 1
ATOM 840 O O . ASP A 1 113 ? 24.476 0.829 -19.744 1.00 93.12 113 ASP A O 1
ATOM 844 N N . GLY A 1 114 ? 25.107 -0.789 -21.164 1.00 92.69 114 GLY A N 1
ATOM 845 C CA . GLY A 1 114 ? 24.192 -1.803 -20.638 1.00 92.69 114 GLY A CA 1
ATOM 846 C C . GLY A 1 114 ? 24.480 -2.238 -19.195 1.00 92.69 114 GLY A C 1
ATOM 847 O O . GLY A 1 114 ? 23.602 -2.798 -18.535 1.00 92.69 114 GLY A O 1
ATOM 848 N N . SER A 1 115 ? 25.681 -2.002 -18.662 1.00 93.56 115 SER A N 1
ATOM 849 C CA . SER A 1 115 ? 25.977 -2.275 -17.248 1.00 93.56 115 SER A CA 1
ATOM 850 C C . SER A 1 115 ? 25.311 -1.249 -16.336 1.00 93.56 115 SER A C 1
ATOM 852 O O . SER A 1 115 ? 24.711 -1.631 -15.330 1.00 93.56 115 SER A O 1
ATOM 854 N N . LEU A 1 116 ? 25.321 0.023 -16.740 1.00 93.75 116 LEU A N 1
ATOM 855 C CA . LEU A 1 116 ? 24.637 1.103 -16.033 1.00 93.75 116 LEU A CA 1
ATOM 856 C C . LEU A 1 116 ? 23.118 0.874 -15.985 1.00 93.75 116 LEU A C 1
ATOM 858 O O . LEU A 1 116 ? 22.517 0.989 -14.920 1.00 93.75 116 LEU A O 1
ATOM 862 N N . VAL A 1 117 ? 22.506 0.489 -17.111 1.00 94.25 117 VAL A N 1
ATOM 863 C CA . VAL A 1 117 ? 21.055 0.230 -17.199 1.00 94.25 117 VAL A CA 1
ATOM 864 C C . VAL A 1 117 ? 20.631 -0.915 -16.271 1.00 94.25 117 VAL A C 1
ATOM 866 O O . VAL A 1 117 ? 19.642 -0.796 -15.545 1.00 94.25 117 VAL A O 1
ATOM 869 N N . ARG A 1 118 ? 21.397 -2.016 -16.246 1.00 94.88 118 ARG A N 1
ATOM 870 C CA . ARG A 1 118 ? 21.117 -3.168 -15.372 1.00 94.88 118 ARG A CA 1
ATOM 871 C C . ARG A 1 118 ? 21.247 -2.810 -13.897 1.00 94.88 118 ARG A C 1
ATOM 873 O O . ARG A 1 118 ? 20.354 -3.140 -13.121 1.00 94.88 118 ARG A O 1
ATOM 880 N N . LEU A 1 119 ? 22.332 -2.129 -13.520 1.00 96.00 119 LEU A N 1
ATOM 881 C CA . LEU A 1 119 ? 22.550 -1.704 -12.139 1.00 96.00 119 LEU A CA 1
ATOM 882 C C . LEU A 1 119 ? 21.411 -0.788 -11.681 1.00 96.00 119 LEU A C 1
ATOM 884 O O . LEU A 1 1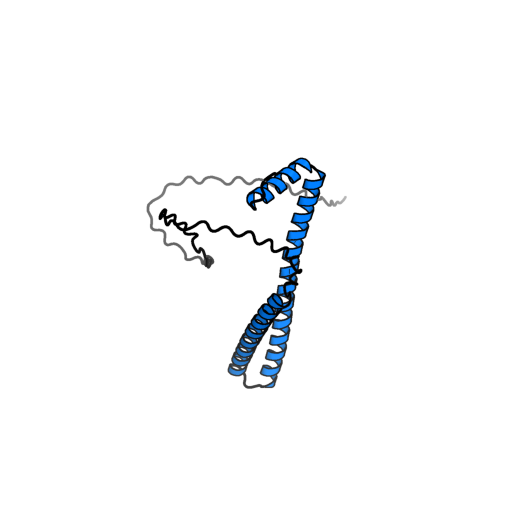19 ? 20.795 -1.042 -10.651 1.00 96.00 119 LEU A O 1
ATOM 888 N N . ALA A 1 120 ? 21.082 0.224 -12.484 1.00 94.00 120 ALA A N 1
ATOM 889 C CA . ALA A 1 120 ? 20.058 1.193 -12.137 1.00 94.00 120 ALA A CA 1
ATOM 890 C C . ALA A 1 120 ? 18.668 0.568 -11.988 1.00 94.00 120 ALA A C 1
ATOM 892 O O . ALA A 1 120 ? 17.946 0.919 -11.059 1.00 94.00 120 ALA A O 1
ATOM 893 N N . GLY A 1 121 ? 18.294 -0.381 -12.847 1.00 94.31 121 GLY A N 1
ATOM 894 C CA . GLY A 1 121 ? 16.995 -1.033 -12.721 1.00 94.31 121 GLY A CA 1
ATOM 895 C C . GLY A 1 121 ? 16.908 -2.049 -11.578 1.00 94.31 121 GLY A C 1
ATOM 896 O O . GLY A 1 121 ? 15.868 -2.138 -10.934 1.00 94.31 121 GLY A O 1
ATOM 897 N N . VAL A 1 122 ? 17.986 -2.775 -11.251 1.00 95.81 122 VAL A N 1
ATOM 898 C CA . VAL A 1 122 ? 17.996 -3.639 -10.050 1.00 95.81 122 VAL A CA 1
ATOM 899 C C . VAL A 1 122 ? 17.929 -2.786 -8.783 1.00 95.81 122 VAL A C 1
ATOM 901 O O . VAL A 1 122 ? 17.135 -3.070 -7.887 1.00 95.81 122 VAL A O 1
ATOM 904 N N . SER A 1 123 ? 18.710 -1.706 -8.719 1.00 96.06 123 SER A N 1
ATOM 905 C CA . SER A 1 123 ? 18.652 -0.756 -7.607 1.00 96.06 123 SER A CA 1
ATOM 906 C C . SER A 1 123 ? 17.281 -0.081 -7.501 1.00 96.06 123 SER A C 1
ATOM 908 O O . SER A 1 123 ? 16.763 0.049 -6.395 1.00 96.06 123 SER A O 1
ATOM 910 N N . GLY A 1 124 ? 16.675 0.300 -8.629 1.00 94.31 124 GLY A N 1
ATOM 911 C CA . GLY A 1 124 ? 15.344 0.904 -8.697 1.00 94.31 124 GLY A CA 1
ATOM 912 C C . GLY A 1 124 ? 14.243 -0.030 -8.198 1.00 94.31 124 GLY A C 1
ATOM 913 O O . GLY A 1 124 ? 13.434 0.383 -7.369 1.00 94.31 124 GLY A O 1
ATOM 914 N N . LEU A 1 125 ? 14.257 -1.302 -8.611 1.00 94.19 125 LEU A N 1
ATOM 915 C CA . LEU A 1 125 ? 13.323 -2.312 -8.101 1.00 94.19 125 LEU A CA 1
ATOM 916 C C . LEU A 1 125 ? 13.454 -2.516 -6.595 1.00 94.19 125 LEU A C 1
ATOM 918 O O . LEU A 1 125 ? 12.444 -2.535 -5.896 1.00 94.19 125 LEU A O 1
ATOM 922 N N . LEU A 1 126 ? 14.682 -2.653 -6.087 1.00 95.56 126 LEU A N 1
ATOM 923 C CA . LEU A 1 126 ? 14.914 -2.838 -4.653 1.00 95.56 126 LEU A CA 1
ATOM 924 C C . LEU A 1 126 ? 14.453 -1.618 -3.852 1.00 95.56 126 LEU A C 1
ATOM 926 O O . LEU A 1 126 ? 13.745 -1.769 -2.858 1.00 95.56 126 LEU A O 1
ATOM 930 N N . ALA A 1 127 ? 14.805 -0.412 -4.305 1.00 94.75 127 ALA A N 1
ATOM 931 C CA . ALA A 1 127 ? 14.367 0.827 -3.673 1.00 94.75 127 ALA A CA 1
ATOM 932 C C . ALA A 1 127 ? 12.834 0.959 -3.686 1.00 94.75 127 ALA A C 1
ATOM 934 O O . ALA A 1 127 ? 12.238 1.290 -2.660 1.00 94.75 127 ALA A O 1
ATOM 935 N N . GLY A 1 128 ? 12.190 0.643 -4.813 1.00 93.25 128 GLY A N 1
ATOM 936 C CA . GLY A 1 128 ? 10.735 0.665 -4.956 1.00 93.25 128 GLY A CA 1
ATOM 937 C C . GLY A 1 128 ? 10.034 -0.346 -4.047 1.00 93.25 128 GLY A C 1
ATOM 938 O O . GLY A 1 128 ? 9.105 0.019 -3.328 1.00 93.25 128 GLY A O 1
ATOM 939 N N . ALA A 1 129 ? 10.521 -1.589 -4.002 1.00 93.25 129 ALA A N 1
ATOM 940 C CA . ALA A 1 129 ? 9.960 -2.643 -3.158 1.00 93.25 129 ALA A CA 1
ATOM 941 C C . ALA A 1 129 ? 10.069 -2.306 -1.664 1.00 93.25 129 ALA A C 1
ATOM 943 O O . ALA A 1 129 ? 9.092 -2.439 -0.926 1.00 93.25 129 ALA A O 1
ATOM 944 N N . ILE A 1 130 ? 11.234 -1.814 -1.222 1.00 94.75 130 ILE A N 1
ATOM 945 C CA . ILE A 1 130 ? 11.438 -1.383 0.168 1.00 94.75 130 ILE A CA 1
ATOM 946 C C . ILE A 1 130 ? 10.517 -0.205 0.501 1.00 94.75 130 ILE A C 1
ATOM 948 O O . ILE A 1 130 ? 9.915 -0.191 1.572 1.00 94.75 130 ILE A O 1
ATOM 952 N N . SER A 1 131 ? 10.359 0.760 -0.409 1.00 92.50 131 SER A N 1
ATOM 953 C CA . SER A 1 131 ? 9.468 1.904 -0.200 1.00 92.50 131 SER A CA 1
ATOM 954 C C . SER A 1 131 ? 8.000 1.489 -0.092 1.00 92.50 131 SER A C 1
ATOM 956 O O . SER A 1 131 ? 7.296 2.005 0.773 1.00 92.50 131 SER A O 1
ATOM 958 N N . MET A 1 132 ? 7.530 0.567 -0.940 1.00 91.94 132 MET A N 1
ATOM 959 C CA . MET A 1 132 ? 6.154 0.060 -0.864 1.00 91.94 132 MET A CA 1
ATOM 960 C C . MET A 1 132 ? 5.915 -0.703 0.441 1.00 91.94 132 MET A C 1
ATOM 962 O O . MET A 1 132 ? 4.916 -0.461 1.115 1.00 91.94 132 MET A O 1
ATOM 966 N N . ALA A 1 133 ? 6.858 -1.557 0.847 1.00 91.25 133 ALA A N 1
ATOM 967 C CA . ALA A 1 133 ? 6.762 -2.289 2.107 1.00 91.25 133 ALA A CA 1
ATOM 968 C C . ALA A 1 133 ? 6.777 -1.348 3.325 1.00 91.25 133 ALA A C 1
ATOM 970 O O . ALA A 1 133 ? 5.975 -1.501 4.246 1.00 91.25 133 ALA A O 1
ATOM 971 N N . ALA A 1 134 ? 7.661 -0.346 3.319 1.00 94.69 134 ALA A N 1
ATOM 972 C CA . ALA A 1 134 ? 7.727 0.655 4.377 1.00 94.69 134 ALA A CA 1
ATOM 973 C C . ALA A 1 134 ? 6.448 1.503 4.436 1.00 94.69 134 ALA A C 1
ATOM 975 O O . ALA A 1 134 ? 5.953 1.779 5.527 1.00 94.69 134 ALA A O 1
ATOM 976 N N . GLY A 1 135 ? 5.890 1.883 3.283 1.00 91.44 135 GLY A N 1
ATOM 977 C CA . GLY A 1 135 ? 4.637 2.632 3.199 1.00 91.44 135 GLY A CA 1
ATOM 978 C C . GLY A 1 135 ? 3.456 1.871 3.802 1.00 91.44 135 GLY A C 1
ATOM 979 O O . GLY A 1 135 ? 2.724 2.434 4.616 1.00 91.44 135 GLY A O 1
ATOM 980 N N . GLU A 1 136 ? 3.318 0.584 3.477 1.00 91.44 136 GLU A N 1
ATOM 981 C CA . GLU A 1 136 ? 2.270 -0.272 4.046 1.00 91.44 136 GLU A CA 1
ATOM 982 C C . GLU A 1 136 ? 2.441 -0.435 5.563 1.00 91.44 136 GLU A C 1
ATOM 984 O O . GLU A 1 136 ? 1.490 -0.258 6.322 1.00 91.44 136 GLU A O 1
ATOM 989 N N . TRP A 1 137 ? 3.668 -0.681 6.036 1.00 93.94 137 TRP A N 1
ATOM 990 C CA . TRP A 1 137 ? 3.930 -0.820 7.470 1.00 93.94 137 TRP A CA 1
ATOM 991 C C . TRP A 1 137 ? 3.595 0.454 8.252 1.00 93.94 137 TRP A C 1
ATOM 993 O O . TRP A 1 137 ? 2.960 0.383 9.305 1.00 93.94 137 TRP A O 1
ATOM 1003 N N . VAL A 1 138 ? 3.983 1.626 7.736 1.00 95.56 138 VAL A N 1
ATOM 1004 C CA . VAL A 1 138 ? 3.640 2.910 8.364 1.00 95.56 138 VAL A CA 1
ATOM 1005 C C . VAL A 1 138 ? 2.125 3.135 8.348 1.00 95.56 138 VAL A C 1
ATOM 1007 O O . VAL A 1 138 ? 1.581 3.598 9.348 1.00 95.56 138 VAL A O 1
ATOM 1010 N N . SER A 1 139 ? 1.440 2.778 7.258 1.00 91.69 139 SER A N 1
ATOM 1011 C CA . SER A 1 139 ? -0.019 2.904 7.132 1.00 91.69 139 SER A CA 1
ATOM 1012 C C . SER A 1 139 ? -0.760 2.071 8.181 1.00 91.69 139 SER A C 1
ATOM 1014 O O . SER A 1 139 ? -1.566 2.608 8.943 1.00 91.69 139 SER A O 1
ATOM 1016 N N . VAL A 1 140 ? -0.440 0.777 8.284 1.00 93.38 140 VAL A N 1
ATOM 1017 C CA . VAL A 1 140 ? -1.056 -0.130 9.266 1.00 93.38 140 VAL A CA 1
ATOM 1018 C C . VAL A 1 140 ? -0.730 0.309 10.689 1.00 93.38 140 VAL A C 1
ATOM 1020 O O . VAL A 1 140 ? -1.603 0.327 11.555 1.00 93.38 140 VAL A O 1
ATOM 1023 N N . ARG A 1 141 ? 0.515 0.724 10.941 1.00 95.06 141 ARG A N 1
ATOM 1024 C CA . ARG A 1 141 ? 0.913 1.218 12.257 1.00 95.06 141 ARG A CA 1
ATOM 1025 C C . ARG A 1 141 ? 0.129 2.467 12.662 1.00 95.06 141 ARG A C 1
ATOM 1027 O O . ARG A 1 141 ? -0.321 2.536 13.800 1.00 95.06 141 ARG A O 1
ATOM 1034 N N . ALA A 1 142 ? -0.065 3.421 11.753 1.00 95.25 142 ALA A N 1
ATOM 1035 C CA . ALA A 1 142 ? -0.842 4.624 12.034 1.00 95.25 142 ALA A CA 1
ATOM 1036 C C . ALA A 1 142 ? -2.309 4.296 12.364 1.00 95.25 142 ALA A C 1
ATOM 1038 O O . ALA A 1 142 ? -2.873 4.890 13.280 1.00 95.25 142 ALA A O 1
ATOM 1039 N N . GLN A 1 143 ? -2.910 3.326 11.667 1.00 95.75 143 GLN A N 1
ATOM 1040 C CA . GLN A 1 143 ? -4.264 2.850 11.975 1.00 95.75 143 GLN A CA 1
ATOM 1041 C C . GLN A 1 143 ? -4.331 2.203 13.364 1.00 95.75 143 GLN A C 1
ATOM 1043 O O . GLN A 1 143 ? -5.214 2.536 14.151 1.00 95.75 143 GLN A O 1
ATOM 1048 N N . ASN A 1 144 ? -3.366 1.346 13.702 1.00 96.31 144 ASN A N 1
ATOM 1049 C CA . ASN A 1 144 ? -3.310 0.704 15.016 1.00 96.31 144 ASN A CA 1
ATOM 1050 C C . ASN A 1 144 ? -3.131 1.720 16.151 1.00 96.31 144 ASN A C 1
ATOM 1052 O O . ASN A 1 144 ? -3.795 1.608 17.175 1.00 96.31 144 ASN A O 1
ATOM 1056 N N . GLU A 1 145 ? -2.285 2.737 15.965 1.00 96.25 145 GLU A N 1
ATOM 1057 C CA . GLU A 1 145 ? -2.091 3.795 16.965 1.00 96.25 145 GLU A CA 1
ATOM 1058 C C . GLU A 1 145 ? -3.365 4.624 17.201 1.00 96.25 145 GLU A C 1
ATOM 1060 O O . GLU A 1 145 ? -3.583 5.097 18.317 1.00 96.25 145 GLU A O 1
ATOM 1065 N N . LEU A 1 146 ? -4.217 4.803 16.184 1.00 96.31 146 LEU A N 1
ATOM 1066 C CA . LEU A 1 146 ? -5.524 5.447 16.348 1.00 96.31 146 LEU A CA 1
ATOM 1067 C C . LEU A 1 146 ? -6.493 4.547 17.118 1.00 96.31 146 LEU A C 1
ATOM 1069 O O . LEU A 1 146 ? -7.075 4.998 18.102 1.00 96.31 146 LEU A O 1
ATOM 1073 N N . ILE A 1 147 ? -6.598 3.276 16.721 1.00 97.12 147 ILE A N 1
ATOM 1074 C CA . ILE A 1 147 ? -7.470 2.293 17.377 1.00 97.12 147 ILE A CA 1
ATOM 1075 C C . ILE A 1 147 ? -7.102 2.149 18.852 1.00 97.12 147 ILE A C 1
ATOM 1077 O O . ILE A 1 147 ? -7.978 2.148 19.706 1.00 97.12 147 ILE A O 1
ATOM 1081 N N . GLU A 1 148 ? -5.814 2.063 19.175 1.00 96.38 148 GLU A N 1
ATOM 1082 C CA . GLU A 1 148 ? -5.367 1.891 20.556 1.00 96.38 148 GLU A CA 1
ATOM 1083 C C . GLU A 1 148 ? -5.684 3.109 21.432 1.00 96.38 148 GLU A C 1
ATOM 1085 O O . GLU A 1 148 ? -6.046 2.957 22.598 1.00 96.38 148 GLU A O 1
ATOM 1090 N N . ARG A 1 149 ? -5.624 4.323 20.870 1.00 95.94 149 ARG A N 1
ATOM 1091 C CA . ARG A 1 149 ? -6.061 5.533 21.582 1.00 95.94 149 ARG A CA 1
ATOM 1092 C C . ARG A 1 149 ? -7.561 5.536 21.827 1.00 95.94 149 ARG A C 1
ATOM 1094 O O . ARG A 1 149 ? -7.975 5.863 22.933 1.00 95.94 149 ARG A O 1
ATOM 1101 N N . GLU A 1 150 ? -8.348 5.191 20.815 1.00 95.44 150 GLU A N 1
ATOM 1102 C CA . GLU A 1 150 ? -9.807 5.101 20.924 1.00 95.44 150 GLU A CA 1
ATOM 1103 C C . GLU A 1 150 ? -10.204 4.068 21.984 1.00 95.44 150 GLU A C 1
ATOM 1105 O O . GLU A 1 150 ? -10.988 4.357 22.882 1.00 95.44 150 GLU A O 1
ATOM 1110 N N . LEU A 1 151 ? -9.548 2.908 21.962 1.00 95.94 151 LEU A N 1
ATOM 1111 C CA . LEU A 1 151 ? -9.746 1.823 22.916 1.00 95.94 151 LEU A CA 1
ATOM 1112 C C . LEU A 1 151 ? -9.412 2.236 24.356 1.00 95.94 151 LEU A C 1
ATOM 1114 O O . LEU A 1 151 ? -10.100 1.834 25.289 1.00 95.94 151 LEU A O 1
ATOM 1118 N N . GLU A 1 152 ? -8.357 3.026 24.560 1.00 95.44 152 GLU A N 1
ATOM 1119 C CA . GLU A 1 152 ? -7.992 3.533 25.886 1.00 95.44 152 GLU A CA 1
ATOM 1120 C C . GLU A 1 152 ? -8.989 4.577 26.407 1.00 95.44 152 GLU A C 1
ATOM 1122 O O . GLU A 1 152 ? -9.287 4.601 27.603 1.00 95.44 152 GLU A O 1
ATOM 1127 N N . MET A 1 153 ? -9.526 5.425 25.524 1.00 93.56 153 MET A N 1
ATOM 1128 C CA . MET A 1 153 ? -10.596 6.354 25.894 1.00 93.56 153 MET A CA 1
ATOM 1129 C C . MET A 1 153 ? -11.858 5.590 26.295 1.00 93.56 153 MET A C 1
ATOM 1131 O O . MET A 1 153 ? -12.376 5.830 27.380 1.00 93.56 153 MET A O 1
ATOM 1135 N N . GLU A 1 154 ? -12.276 4.616 25.490 1.00 93.12 154 GLU A N 1
ATOM 1136 C CA . GLU A 1 154 ? -13.460 3.795 25.751 1.00 93.12 154 GLU A CA 1
ATOM 1137 C C . GLU A 1 154 ? -13.344 3.015 27.065 1.00 93.12 154 GLU A C 1
ATOM 1139 O O . GLU A 1 154 ? -14.251 3.014 27.894 1.00 93.12 154 GLU A O 1
ATOM 1144 N N . ARG A 1 155 ? -12.180 2.402 27.323 1.00 94.12 155 ARG A N 1
ATOM 1145 C CA . ARG A 1 155 ? -11.908 1.717 28.598 1.00 94.12 155 ARG A CA 1
ATOM 1146 C C . ARG A 1 155 ? -12.057 2.645 29.796 1.00 94.12 155 ARG A C 1
ATOM 1148 O O . ARG A 1 155 ? -12.536 2.208 30.842 1.00 94.12 155 ARG A O 1
ATOM 1155 N N . ARG A 1 156 ? -11.628 3.903 29.661 1.00 93.19 156 ARG A N 1
ATOM 1156 C 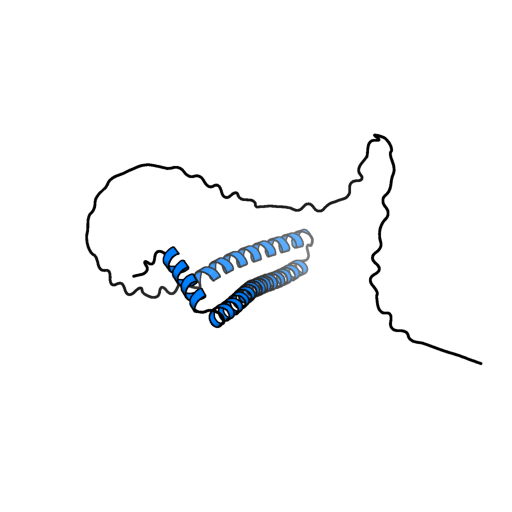CA . ARG A 1 156 ? -11.785 4.901 30.718 1.00 93.19 156 ARG A CA 1
ATOM 1157 C C . ARG A 1 156 ? -13.253 5.263 30.907 1.00 93.19 156 ARG A C 1
ATOM 1159 O O . ARG A 1 156 ? -13.710 5.233 32.045 1.00 93.19 156 ARG A O 1
ATOM 1166 N N . SER A 1 157 ? -13.987 5.533 29.831 1.00 89.56 157 SER A N 1
ATOM 1167 C CA . SER A 1 157 ? -15.413 5.864 29.909 1.00 89.56 157 SER A CA 1
ATOM 1168 C C . SER A 1 157 ? -16.232 4.724 30.528 1.00 89.56 157 SER A C 1
ATOM 1170 O O . SER A 1 157 ? -17.024 4.959 31.441 1.00 89.56 157 SER A O 1
ATOM 1172 N N . LEU A 1 158 ? -15.943 3.471 30.153 1.00 91.31 158 LEU A N 1
ATOM 1173 C CA . LEU A 1 158 ? -16.556 2.275 30.743 1.00 91.31 158 LEU A CA 1
ATOM 1174 C C . LEU A 1 158 ? -16.291 2.146 32.249 1.00 91.31 158 LEU A C 1
ATOM 1176 O O . LEU A 1 158 ? -17.185 1.728 32.990 1.00 91.31 158 LEU A O 1
ATOM 1180 N N . ALA A 1 159 ? -15.082 2.492 32.704 1.00 92.75 159 ALA A N 1
ATOM 1181 C CA . ALA A 1 159 ? -14.708 2.454 34.118 1.00 92.75 159 ALA A CA 1
ATOM 1182 C C . ALA A 1 159 ? -15.299 3.622 34.925 1.00 92.75 159 ALA A C 1
ATOM 1184 O O . ALA A 1 159 ? -15.609 3.456 36.104 1.00 92.75 159 ALA A O 1
ATOM 1185 N N . GLU A 1 160 ? -15.445 4.797 34.309 1.00 93.62 160 GLU A N 1
ATOM 1186 C CA . GLU A 1 160 ? -15.973 5.999 34.957 1.00 93.62 160 GLU A CA 1
ATOM 1187 C C . GLU A 1 160 ? -17.507 5.995 35.037 1.00 93.62 160 GLU A C 1
ATOM 1189 O O . GLU A 1 160 ? -18.058 6.421 36.055 1.00 93.62 160 GLU A O 1
ATOM 1194 N N . ASN A 1 161 ? -18.215 5.529 33.998 1.00 90.31 161 ASN A N 1
ATOM 1195 C CA . ASN A 1 161 ? -19.678 5.581 33.957 1.00 90.31 161 ASN A CA 1
ATOM 1196 C C . ASN A 1 161 ? -20.327 4.500 33.071 1.00 90.31 161 ASN A C 1
ATOM 1198 O O . ASN A 1 161 ? -20.854 4.776 31.992 1.00 90.31 161 ASN A O 1
ATOM 1202 N N . SER A 1 162 ? -20.385 3.265 33.573 1.00 90.50 162 SER A N 1
ATOM 1203 C CA . SER A 1 162 ? -20.965 2.132 32.836 1.00 90.50 162 SER A CA 1
ATOM 1204 C C . SER A 1 162 ? -22.462 2.293 32.503 1.00 90.50 162 SER A C 1
ATOM 1206 O O . SER A 1 162 ? -22.930 1.761 31.495 1.00 90.50 162 SER A O 1
ATOM 1208 N N . GLU A 1 163 ? -23.236 3.033 33.310 1.00 91.81 163 GLU A N 1
ATOM 1209 C CA . GLU A 1 163 ? -24.664 3.285 33.040 1.00 91.81 163 GLU A CA 1
ATOM 1210 C C . GLU A 1 163 ? -24.885 4.259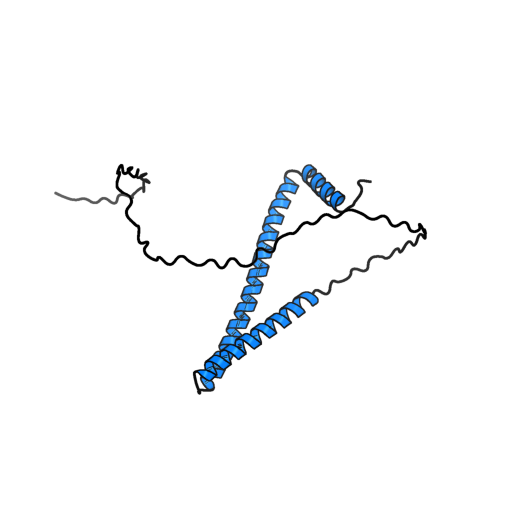 31.875 1.00 91.81 163 GLU A C 1
ATOM 1212 O O . GLU A 1 163 ? -25.864 4.132 31.133 1.00 91.81 163 GLU A O 1
ATOM 1217 N N . ALA A 1 164 ? -24.009 5.256 31.712 1.00 90.19 164 ALA A N 1
ATOM 1218 C CA . ALA A 1 164 ? -24.051 6.147 30.556 1.00 90.19 164 ALA A CA 1
ATOM 1219 C C . ALA A 1 164 ? -23.680 5.400 29.271 1.00 90.19 164 ALA A C 1
ATOM 1221 O O . ALA A 1 164 ? -24.443 5.478 28.309 1.00 90.19 164 ALA A O 1
ATOM 1222 N N . GLU A 1 165 ? -22.614 4.600 29.305 1.00 92.00 165 GLU A N 1
ATOM 1223 C CA . GLU A 1 165 ? -22.181 3.783 28.164 1.00 92.00 165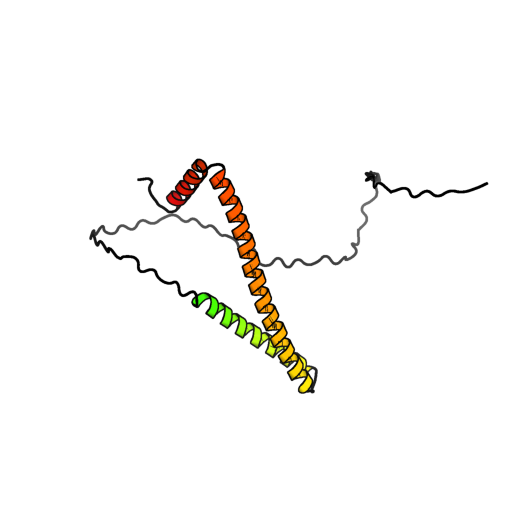 GLU A CA 1
ATOM 1224 C C . GLU A 1 165 ? -23.247 2.771 27.734 1.00 92.00 165 GLU A C 1
ATOM 1226 O O . GLU A 1 165 ? -23.555 2.629 26.555 1.00 92.00 165 GLU A O 1
ATOM 1231 N N . THR A 1 166 ? -23.922 2.123 28.690 1.00 92.75 166 THR A N 1
ATOM 1232 C CA . THR A 1 166 ? -25.022 1.195 28.371 1.00 92.75 166 THR A CA 1
ATOM 1233 C C . THR A 1 166 ? -26.170 1.902 27.645 1.00 92.75 166 THR A C 1
ATOM 1235 O O . THR A 1 166 ? -26.771 1.337 26.730 1.00 92.75 166 THR A O 1
ATOM 1238 N N . ARG A 1 167 ? -26.482 3.152 28.017 1.00 92.25 167 ARG A N 1
ATOM 1239 C CA . ARG A 1 167 ? -27.504 3.953 27.323 1.00 92.25 167 ARG A CA 1
ATOM 1240 C C . ARG A 1 167 ? -27.059 4.377 25.927 1.00 92.25 167 ARG A C 1
ATOM 1242 O O . ARG A 1 167 ? -27.909 4.439 25.040 1.00 92.25 167 ARG A O 1
ATOM 1249 N N . GLU A 1 168 ? -25.775 4.661 25.740 1.00 90.19 168 GLU A N 1
ATOM 1250 C CA . GLU A 1 168 ? -25.189 4.966 24.434 1.00 90.19 168 GLU A CA 1
ATOM 1251 C C . GLU A 1 168 ? -25.233 3.745 23.509 1.00 90.19 168 GLU A C 1
ATOM 1253 O O . GLU A 1 168 ? -25.826 3.815 22.434 1.00 90.19 168 GLU A O 1
ATOM 1258 N N . LEU A 1 169 ? -24.756 2.588 23.973 1.00 91.69 169 LEU A N 1
ATOM 1259 C CA . LEU A 1 169 ? -24.878 1.311 23.267 1.00 91.69 169 LEU A CA 1
ATOM 1260 C C . LEU A 1 169 ? -26.336 0.976 22.923 1.00 91.69 169 LEU A C 1
ATOM 1262 O O . LEU A 1 169 ? -26.633 0.619 21.785 1.00 91.69 169 LEU A O 1
ATOM 1266 N N . ALA A 1 170 ? -27.270 1.136 23.866 1.00 92.62 170 ALA A N 1
ATOM 1267 C CA . ALA A 1 170 ? -28.694 0.920 23.609 1.00 92.62 170 ALA A CA 1
ATOM 1268 C C . ALA A 1 170 ? -29.274 1.913 22.584 1.00 92.62 170 ALA A C 1
ATOM 1270 O O . ALA A 1 170 ? -30.215 1.582 21.866 1.00 92.62 170 ALA A O 1
ATOM 1271 N N . ALA A 1 171 ? -28.751 3.140 22.497 1.00 91.88 171 ALA A N 1
ATOM 1272 C CA . ALA A 1 171 ? -29.113 4.072 21.431 1.00 91.88 171 ALA A CA 1
ATOM 1273 C C . ALA A 1 171 ? -28.579 3.597 20.070 1.00 91.88 171 ALA A C 1
ATOM 1275 O O . ALA A 1 171 ? -29.358 3.530 19.125 1.00 91.88 171 ALA A O 1
ATOM 1276 N N . ILE A 1 172 ? -27.316 3.159 19.997 1.00 92.75 172 ILE A N 1
ATOM 1277 C CA . ILE A 1 172 ? -26.710 2.612 18.770 1.00 92.75 172 ILE A CA 1
ATOM 1278 C C . ILE A 1 172 ? -27.494 1.394 18.262 1.00 92.75 172 ILE A C 1
ATOM 1280 O O . ILE A 1 172 ? -27.819 1.314 17.080 1.00 92.75 172 ILE A O 1
ATOM 1284 N N . PHE A 1 173 ? -27.847 0.454 19.144 1.00 90.50 173 PHE A N 1
ATOM 1285 C CA . PHE A 1 173 ? -28.630 -0.721 18.752 1.00 90.50 173 PHE A CA 1
ATOM 1286 C C . PHE A 1 173 ? -30.037 -0.358 18.263 1.00 90.50 173 PHE A C 1
ATOM 1288 O O . PHE A 1 173 ? -30.501 -0.936 17.280 1.00 90.50 173 PHE A O 1
ATOM 1295 N N . ARG A 1 174 ? -30.691 0.634 18.881 1.00 92.12 174 ARG A N 1
ATOM 1296 C CA . ARG A 1 174 ? -31.983 1.145 18.396 1.00 92.12 174 ARG A CA 1
ATOM 1297 C C . ARG A 1 174 ? -31.866 1.791 17.018 1.00 92.12 174 ARG A C 1
ATOM 1299 O O . ARG A 1 174 ? -32.709 1.532 16.165 1.00 92.12 174 ARG A O 1
ATOM 1306 N N . ASP A 1 175 ? -30.798 2.542 16.760 1.00 92.81 175 ASP A N 1
ATOM 1307 C CA . ASP A 1 175 ? -30.530 3.126 15.438 1.00 92.81 175 ASP A CA 1
ATOM 1308 C C . ASP A 1 175 ? -30.242 2.050 14.373 1.00 92.81 175 ASP A C 1
ATOM 1310 O O . ASP A 1 175 ? -30.560 2.227 13.196 1.00 92.81 175 ASP A O 1
ATOM 1314 N N . CYS A 1 176 ? -29.701 0.898 14.781 1.00 90.75 176 CYS A N 1
ATOM 1315 C CA . CYS A 1 176 ? -29.556 -0.288 13.935 1.00 90.75 176 CYS A CA 1
ATOM 1316 C C . CYS A 1 176 ? -30.868 -1.072 13.718 1.00 90.75 176 CYS A C 1
ATOM 1318 O O . CYS A 1 176 ? -30.857 -2.047 12.964 1.00 90.75 176 CYS A O 1
ATOM 1320 N N . GLY A 1 177 ? -31.985 -0.654 14.326 1.00 89.62 177 GLY A N 1
ATOM 1321 C CA . GLY A 1 177 ? -33.309 -1.257 14.149 1.00 89.62 177 GLY A CA 1
ATOM 1322 C C . GLY A 1 177 ? -33.679 -2.340 15.166 1.00 89.62 177 GLY A C 1
ATOM 1323 O O . GLY A 1 177 ? -34.573 -3.133 14.884 1.00 89.62 177 GLY A O 1
ATOM 1324 N N . LEU A 1 178 ? -32.999 -2.410 16.318 1.00 85.44 178 LEU A N 1
ATOM 1325 C CA . LEU A 1 178 ? -33.386 -3.296 17.421 1.00 85.44 178 LEU A CA 1
ATOM 1326 C C . LEU A 1 178 ? -34.433 -2.616 18.319 1.00 85.44 178 LEU A C 1
ATOM 1328 O O . LEU A 1 178 ? -34.159 -1.569 18.911 1.00 85.44 178 LEU A O 1
ATOM 1332 N N . ASP A 1 179 ? -35.612 -3.228 18.437 1.00 80.56 179 ASP A N 1
ATOM 1333 C CA . ASP A 1 179 ? -36.664 -2.788 19.356 1.00 80.56 179 ASP A CA 1
ATOM 1334 C C . ASP A 1 179 ? -36.347 -3.197 20.814 1.00 80.56 179 ASP A C 1
ATOM 1336 O O . ASP A 1 179 ? -35.695 -4.218 21.039 1.00 80.56 179 ASP A O 1
ATOM 1340 N N . PRO A 1 180 ? -36.763 -2.403 21.819 1.00 73.56 180 PRO A N 1
ATOM 1341 C CA . PRO A 1 180 ? -36.317 -2.514 23.216 1.00 73.56 180 PRO A CA 1
ATOM 1342 C C . PRO A 1 180 ? -36.981 -3.638 24.044 1.00 73.56 180 PRO A C 1
ATOM 1344 O O . PRO A 1 180 ? -37.022 -3.528 25.271 1.00 73.56 180 PRO A O 1
ATOM 1347 N N . GLU A 1 181 ? -37.523 -4.671 23.401 1.00 58.47 181 GLU A N 1
ATOM 1348 C CA . GLU A 1 181 ? -38.362 -5.718 24.018 1.00 58.47 181 GLU A CA 1
ATOM 1349 C C . GLU A 1 181 ? -37.553 -6.935 24.504 1.00 58.47 181 GLU A C 1
ATOM 1351 O O . GLU A 1 181 ? -36.676 -7.420 23.749 1.00 58.47 181 GLU A O 1
#

Radius of gyration: 34.27 Å; chains: 1; bounding box: 96×83×68 Å